Protein AF-A0A7S1REI3-F1 (afdb_monomer_lite)

Structure (mmCIF, N/CA/C/O backbone):
data_AF-A0A7S1REI3-F1
#
_entry.id   AF-A0A7S1REI3-F1
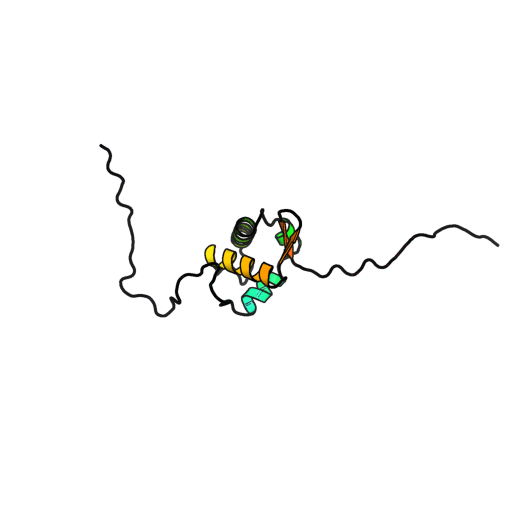#
loop_
_atom_site.group_PDB
_atom_site.id
_atom_site.type_symbol
_atom_site.label_atom_id
_atom_site.label_alt_id
_atom_site.label_comp_id
_atom_site.label_asym_id
_atom_site.label_entity_id
_atom_site.label_seq_id
_atom_site.pdbx_PDB_ins_code
_atom_site.Cartn_x
_atom_site.Cartn_y
_atom_site.Cartn_z
_atom_site.occupancy
_atom_site.B_iso_or_equiv
_atom_site.auth_seq_id
_atom_site.auth_comp_id
_atom_site.auth_asym_id
_atom_site.auth_atom_id
_atom_site.pdbx_PDB_model_num
ATOM 1 N N . GLU A 1 1 ? 20.687 30.139 -25.290 1.00 47.06 1 GLU A N 1
ATOM 2 C CA . GLU A 1 1 ? 19.672 29.098 -25.035 1.00 47.06 1 GLU A CA 1
ATOM 3 C C . GLU A 1 1 ? 20.279 28.057 -24.102 1.00 47.06 1 GLU A C 1
ATOM 5 O O . GLU A 1 1 ? 21.289 27.463 -24.455 1.00 47.06 1 GLU A O 1
ATOM 10 N N . TYR A 1 2 ? 19.771 27.921 -22.875 1.00 49.62 2 TYR A N 1
ATOM 11 C CA . TYR A 1 2 ? 20.250 26.902 -21.934 1.00 49.62 2 TYR A CA 1
ATOM 12 C C . TYR A 1 2 ? 19.531 25.586 -22.247 1.00 49.62 2 TYR A C 1
ATOM 14 O O . TYR A 1 2 ? 18.331 25.461 -22.009 1.00 49.62 2 TYR A O 1
ATOM 22 N N . GLY A 1 3 ? 20.252 24.630 -22.836 1.00 59.69 3 GLY A N 1
ATOM 23 C CA . GLY A 1 3 ? 19.743 23.285 -23.089 1.00 59.69 3 GLY A CA 1
ATOM 24 C C . GLY A 1 3 ? 19.430 22.576 -21.772 1.00 59.69 3 GLY A C 1
ATOM 25 O O . GLY A 1 3 ? 20.251 22.587 -20.854 1.00 59.69 3 GLY A O 1
ATOM 26 N N . LYS A 1 4 ? 18.236 21.978 -21.670 1.00 65.69 4 LYS A N 1
ATOM 27 C CA . LYS A 1 4 ? 17.874 21.083 -20.561 1.00 65.69 4 LYS A CA 1
ATOM 28 C C . LYS A 1 4 ? 19.003 20.060 -20.361 1.00 65.69 4 LYS A C 1
ATOM 30 O O . LYS A 1 4 ? 19.420 19.460 -21.354 1.00 65.69 4 LYS A O 1
ATOM 35 N N . PRO A 1 5 ? 19.482 19.827 -19.126 1.00 60.69 5 PRO A N 1
ATOM 36 C CA . PRO A 1 5 ? 20.406 18.730 -18.889 1.00 60.69 5 PRO A CA 1
ATOM 37 C C . PRO A 1 5 ? 19.719 17.432 -19.320 1.00 60.69 5 PRO A C 1
ATOM 39 O O . PRO A 1 5 ? 18.569 17.188 -18.949 1.00 60.69 5 PRO A O 1
ATOM 42 N N . ALA A 1 6 ? 20.396 16.648 -20.160 1.00 65.44 6 ALA A N 1
ATOM 43 C CA . ALA A 1 6 ? 19.903 15.349 -20.591 1.00 65.44 6 ALA A CA 1
ATOM 44 C C . ALA A 1 6 ? 19.649 14.491 -19.345 1.00 65.44 6 ALA A C 1
ATOM 46 O O . ALA A 1 6 ? 20.551 14.271 -18.536 1.00 65.44 6 ALA A O 1
ATOM 47 N N . GLU A 1 7 ? 18.400 14.074 -19.169 1.00 69.81 7 GLU A N 1
ATOM 48 C CA . GLU A 1 7 ? 17.970 13.253 -18.047 1.00 69.81 7 GLU A CA 1
ATOM 49 C C . GLU A 1 7 ? 18.684 11.898 -18.143 1.00 69.81 7 GLU A C 1
ATOM 51 O O . GLU A 1 7 ? 18.517 11.156 -19.113 1.00 69.81 7 GLU A O 1
ATOM 56 N N . LEU A 1 8 ? 19.566 11.612 -17.182 1.00 69.00 8 LEU A N 1
ATOM 57 C CA . LEU A 1 8 ? 20.354 10.383 -17.159 1.00 69.00 8 LEU A CA 1
ATOM 58 C C . LEU A 1 8 ? 19.415 9.193 -16.908 1.00 69.00 8 LEU A C 1
ATOM 60 O O . LEU A 1 8 ? 19.046 8.913 -15.770 1.00 69.00 8 LEU A O 1
ATOM 64 N N . MET A 1 9 ? 19.028 8.491 -17.972 1.00 67.44 9 MET A N 1
ATOM 65 C CA . MET A 1 9 ? 18.188 7.295 -17.892 1.00 67.44 9 MET A CA 1
ATOM 66 C C . MET A 1 9 ? 19.035 6.024 -17.939 1.00 67.44 9 MET A C 1
ATOM 68 O O . MET A 1 9 ? 19.827 5.814 -18.858 1.00 67.44 9 MET A O 1
ATOM 72 N N . VAL A 1 10 ? 18.830 5.144 -16.959 1.00 71.06 10 VAL A N 1
ATOM 73 C CA . VAL A 1 10 ? 19.411 3.799 -16.936 1.00 71.06 10 VAL A CA 1
ATOM 74 C C . VAL A 1 10 ? 18.350 2.812 -17.405 1.00 71.06 10 VAL A C 1
ATOM 76 O O . VAL A 1 10 ? 17.353 2.591 -16.723 1.00 71.06 10 VAL A O 1
ATOM 79 N N . TYR A 1 11 ? 18.572 2.210 -18.571 1.00 71.50 11 TYR A N 1
ATOM 80 C CA . TYR A 1 11 ? 17.719 1.151 -19.102 1.00 71.50 11 TYR A CA 1
ATOM 81 C C . TYR A 1 11 ? 18.278 -0.219 -18.721 1.00 71.50 11 TYR A C 1
ATOM 83 O O . TYR A 1 11 ? 19.473 -0.484 -18.882 1.00 71.50 11 TYR A O 1
ATOM 91 N N . LEU A 1 12 ? 17.405 -1.115 -18.265 1.00 72.75 12 LEU A N 1
ATOM 92 C CA . LEU A 1 12 ? 17.748 -2.527 -18.139 1.00 72.75 12 LEU A CA 1
ATOM 93 C C . LEU A 1 12 ? 17.830 -3.129 -19.548 1.00 72.75 12 LEU A C 1
ATOM 95 O O . LEU A 1 12 ? 16.876 -3.052 -20.314 1.00 72.75 12 LEU A O 1
ATOM 99 N N . ARG A 1 13 ? 18.978 -3.721 -19.902 1.00 80.44 13 ARG A N 1
ATOM 100 C CA . ARG A 1 13 ? 19.177 -4.353 -21.224 1.00 80.44 13 ARG A CA 1
ATOM 101 C C . ARG A 1 13 ? 18.347 -5.623 -21.410 1.00 80.44 13 ARG A C 1
ATOM 103 O O . ARG A 1 13 ? 18.076 -6.013 -22.539 1.00 80.44 13 ARG A O 1
ATOM 110 N N . VAL A 1 14 ? 17.996 -6.272 -20.305 1.00 81.56 14 VAL A N 1
ATOM 111 C CA . VAL A 1 14 ? 17.211 -7.504 -20.260 1.00 81.56 14 VAL A CA 1
ATOM 112 C C . VAL A 1 14 ? 16.196 -7.350 -19.138 1.00 81.56 14 VAL A C 1
ATOM 114 O O . VAL A 1 14 ? 16.557 -6.939 -18.032 1.00 81.56 14 VAL A O 1
ATOM 117 N N . THR A 1 15 ? 14.937 -7.664 -19.426 1.00 80.88 15 THR A N 1
ATOM 118 C CA . THR A 1 15 ? 13.883 -7.699 -18.412 1.00 80.88 15 THR A CA 1
ATOM 119 C C . THR A 1 15 ? 14.196 -8.809 -17.410 1.00 80.88 15 THR A C 1
ATOM 121 O O . THR A 1 15 ? 14.357 -9.958 -17.825 1.00 80.88 15 THR A O 1
ATOM 124 N N . PRO A 1 16 ? 14.297 -8.507 -16.108 1.00 78.69 16 PRO A N 1
ATOM 125 C CA . PRO A 1 16 ? 14.585 -9.534 -15.124 1.00 78.69 16 PRO A CA 1
ATOM 126 C C . PRO A 1 16 ? 13.422 -10.524 -14.996 1.00 78.69 16 PRO A C 1
ATOM 128 O O . PRO A 1 16 ? 12.260 -10.139 -15.086 1.00 78.69 16 PRO A O 1
ATOM 131 N N . GLU A 1 17 ? 13.717 -11.793 -14.710 1.00 81.69 17 GLU A N 1
ATOM 132 C CA . GLU A 1 17 ? 12.705 -12.863 -14.594 1.00 81.69 17 GLU A CA 1
ATOM 133 C C . GLU A 1 17 ? 11.667 -12.616 -13.480 1.00 81.69 17 GLU A C 1
ATOM 135 O O . GLU A 1 17 ? 10.523 -13.093 -13.531 1.00 81.69 17 GLU A O 1
ATOM 140 N N . TRP A 1 18 ? 12.066 -11.844 -12.467 1.00 74.75 18 TRP A N 1
ATOM 141 C CA . TRP A 1 18 ? 11.219 -11.419 -11.358 1.00 74.75 18 TRP A CA 1
ATOM 142 C C . TRP A 1 18 ? 10.311 -10.230 -11.703 1.00 74.75 18 TRP A C 1
ATOM 144 O O . TRP A 1 18 ? 9.396 -9.941 -10.936 1.00 74.75 18 TRP A O 1
ATOM 154 N N . PHE A 1 19 ? 10.504 -9.552 -12.841 1.00 80.12 19 PHE A N 1
ATOM 155 C CA . PHE A 1 19 ? 9.621 -8.467 -13.268 1.00 80.12 19 PHE A CA 1
ATOM 156 C C . PHE A 1 19 ? 8.323 -9.041 -13.842 1.00 80.12 19 PHE A C 1
ATOM 158 O O . PHE A 1 19 ? 8.320 -9.679 -14.894 1.00 80.12 19 PHE A O 1
ATOM 165 N N . LYS A 1 20 ? 7.206 -8.816 -13.144 1.00 72.44 20 LYS A N 1
ATOM 166 C CA . LYS A 1 20 ? 5.872 -9.304 -13.538 1.00 72.44 20 LYS A CA 1
ATOM 167 C C . LYS A 1 20 ? 4.994 -8.236 -14.193 1.00 72.44 20 LYS A C 1
ATOM 169 O O . LYS A 1 20 ? 3.808 -8.465 -14.392 1.00 72.44 20 LYS A O 1
ATOM 174 N N . GLY A 1 21 ? 5.584 -7.103 -14.567 1.00 76.69 21 GLY A N 1
ATOM 175 C CA . GLY A 1 21 ? 4.864 -5.946 -15.085 1.00 76.69 21 GLY A CA 1
ATOM 176 C C . GLY A 1 21 ? 4.745 -4.828 -14.054 1.00 76.69 21 GLY A C 1
ATOM 177 O O . GLY A 1 21 ? 5.288 -4.905 -12.950 1.00 76.69 21 GLY A O 1
ATOM 178 N N . TRP A 1 22 ? 4.064 -3.762 -14.459 1.00 77.31 22 TRP A N 1
ATOM 179 C CA . TRP A 1 22 ? 3.760 -2.622 -13.603 1.00 77.31 22 TRP A CA 1
ATOM 180 C C . TRP A 1 22 ? 2.436 -2.859 -12.888 1.00 77.31 22 TRP A C 1
ATOM 182 O O . TRP A 1 22 ? 1.518 -3.422 -13.472 1.00 77.31 22 TRP A O 1
ATOM 192 N N . VAL A 1 23 ? 2.347 -2.402 -11.642 1.00 79.69 23 VAL A N 1
ATOM 193 C CA . VAL A 1 23 ? 1.101 -2.433 -10.876 1.00 79.69 23 VAL A CA 1
ATOM 194 C C . VAL A 1 23 ? 0.336 -1.139 -11.138 1.00 79.69 23 VAL A C 1
ATOM 196 O O . VAL A 1 23 ? 0.828 -0.047 -10.837 1.00 79.69 23 VAL A O 1
ATOM 199 N N . ASP A 1 24 ? -0.860 -1.269 -11.694 1.00 78.38 24 ASP A N 1
ATOM 200 C CA . ASP A 1 24 ? -1.830 -0.197 -11.907 1.00 78.38 24 ASP A CA 1
ATOM 201 C C . ASP A 1 24 ? -3.128 -0.462 -11.122 1.00 78.38 24 ASP A C 1
ATOM 203 O O . ASP A 1 24 ? -3.205 -1.394 -10.327 1.00 78.38 24 ASP A O 1
ATOM 207 N N . SER A 1 25 ? -4.134 0.402 -11.280 1.00 74.19 25 SER A N 1
ATOM 208 C CA . SER A 1 25 ? -5.400 0.288 -10.539 1.00 74.19 25 SER A CA 1
ATOM 209 C C . SER A 1 25 ? -6.306 -0.851 -11.030 1.00 74.19 25 SER A C 1
ATOM 211 O O . SER A 1 25 ? -7.230 -1.217 -10.309 1.00 74.19 25 SER A O 1
ATOM 213 N N . ASP A 1 26 ? -6.049 -1.404 -12.220 1.00 78.06 26 ASP A N 1
ATOM 214 C CA . ASP A 1 26 ? -6.808 -2.521 -12.803 1.00 78.06 26 ASP A CA 1
ATOM 215 C C . ASP A 1 26 ? -6.093 -3.869 -12.597 1.00 78.06 26 ASP A C 1
ATOM 217 O O . ASP A 1 26 ? -6.586 -4.929 -12.997 1.00 78.06 26 ASP A O 1
ATOM 221 N N . SER A 1 27 ? -4.920 -3.839 -11.961 1.00 82.69 27 SER A N 1
ATOM 222 C CA . SER A 1 27 ? -4.114 -5.015 -11.686 1.00 82.69 27 SER A CA 1
ATOM 223 C C . SER A 1 27 ? -4.828 -5.951 -10.700 1.00 82.69 27 SER A C 1
ATOM 225 O O . SER A 1 27 ? -5.451 -5.505 -9.735 1.00 82.69 27 SER A O 1
ATOM 227 N N . PRO A 1 28 ? -4.755 -7.277 -10.900 1.00 84.12 28 PRO A N 1
ATOM 228 C CA . PRO A 1 28 ? -5.332 -8.221 -9.954 1.00 84.12 28 PRO A CA 1
ATOM 229 C C . PRO A 1 28 ? -4.564 -8.210 -8.624 1.00 84.12 28 PRO A C 1
ATOM 231 O O . PRO A 1 28 ? -3.412 -7.779 -8.540 1.00 84.12 28 PRO A O 1
ATOM 234 N N . ASP A 1 29 ? -5.187 -8.739 -7.570 1.00 86.44 29 ASP A N 1
ATOM 235 C CA . ASP A 1 29 ? -4.493 -8.945 -6.298 1.00 86.44 29 ASP A CA 1
ATOM 236 C C . ASP A 1 29 ? -3.338 -9.937 -6.460 1.00 86.44 29 ASP A C 1
ATOM 238 O O . ASP A 1 29 ? -3.540 -11.119 -6.739 1.00 86.44 29 ASP A O 1
ATOM 242 N N . GLN A 1 30 ? -2.130 -9.425 -6.258 1.00 85.12 30 GLN A N 1
ATOM 243 C CA . GLN A 1 30 ? -0.870 -10.156 -6.337 1.00 85.12 30 GLN A CA 1
ATOM 244 C C . GLN A 1 30 ? -0.165 -10.256 -4.976 1.00 85.12 30 GLN A C 1
ATOM 246 O O . GLN A 1 30 ? 0.965 -10.742 -4.903 1.00 85.12 30 GLN A O 1
ATOM 251 N N . TYR A 1 31 ? -0.791 -9.768 -3.899 1.00 87.94 31 TYR A N 1
ATOM 252 C CA . TYR A 1 31 ? -0.162 -9.695 -2.585 1.00 87.94 31 TYR A CA 1
ATOM 253 C C . TYR A 1 31 ? -0.356 -11.001 -1.807 1.00 87.94 31 TYR A C 1
ATOM 255 O O . TYR A 1 31 ? -1.477 -11.508 -1.714 1.00 87.94 31 TYR A O 1
ATOM 263 N N . PRO A 1 32 ? 0.709 -11.552 -1.198 1.00 89.00 32 PRO A N 1
ATOM 264 C CA . PRO A 1 32 ? 0.581 -12.743 -0.372 1.00 89.00 32 PRO A CA 1
ATOM 265 C C . PRO A 1 32 ? -0.254 -12.452 0.890 1.00 89.00 32 PRO A C 1
ATOM 267 O O . PRO A 1 32 ? -0.310 -11.306 1.345 1.00 89.00 32 PRO A O 1
ATOM 270 N N . PRO A 1 33 ? -0.846 -13.479 1.528 1.00 87.56 33 PRO A N 1
ATOM 271 C CA . PRO A 1 33 ? -1.634 -13.309 2.754 1.00 87.56 33 PRO A CA 1
ATOM 272 C C . PRO A 1 33 ? -0.895 -12.559 3.872 1.00 87.56 33 PRO A C 1
ATOM 274 O O . PRO A 1 33 ? -1.499 -11.771 4.589 1.00 87.56 33 PRO A O 1
ATOM 277 N N . THR A 1 34 ? 0.428 -12.712 3.958 1.00 88.12 34 THR A N 1
ATOM 278 C CA . THR A 1 34 ? 1.277 -12.027 4.945 1.00 88.12 34 THR A CA 1
ATOM 279 C C . THR A 1 34 ? 1.230 -10.501 4.840 1.00 88.12 34 THR A C 1
ATOM 281 O O . THR A 1 34 ? 1.300 -9.820 5.860 1.00 88.12 34 THR A O 1
ATOM 284 N N . VAL A 1 35 ? 1.078 -9.952 3.630 1.00 88.94 35 VAL A N 1
ATOM 285 C CA . VAL A 1 35 ? 0.908 -8.507 3.402 1.00 88.94 35 VAL A CA 1
ATOM 286 C C . VAL A 1 35 ? -0.449 -8.043 3.932 1.00 88.94 35 VAL A C 1
ATOM 288 O O . VAL A 1 35 ? -0.551 -6.994 4.567 1.00 88.94 35 VAL A O 1
ATOM 291 N N . TRP A 1 36 ? -1.490 -8.849 3.724 1.00 88.69 36 TRP A N 1
ATOM 292 C CA . TRP A 1 36 ? -2.831 -8.570 4.231 1.00 88.69 36 TRP A CA 1
ATOM 293 C C . TRP A 1 36 ? -2.905 -8.643 5.753 1.00 88.69 36 TRP A C 1
ATOM 295 O O . TRP A 1 36 ? -3.569 -7.814 6.372 1.00 88.69 36 TRP A O 1
ATOM 305 N N . ASP A 1 37 ? -2.215 -9.603 6.360 1.00 87.69 37 ASP A N 1
ATOM 306 C CA . ASP A 1 37 ? -2.157 -9.733 7.813 1.00 87.69 37 ASP A CA 1
ATOM 307 C C . ASP A 1 37 ? -1.372 -8.572 8.431 1.00 87.69 37 ASP A C 1
ATOM 309 O O . ASP A 1 37 ? -1.870 -7.931 9.353 1.00 87.69 37 ASP A O 1
ATOM 313 N N . ALA A 1 38 ? -0.237 -8.181 7.840 1.00 87.12 38 ALA A N 1
ATOM 314 C CA . ALA A 1 38 ? 0.498 -6.983 8.252 1.00 87.12 38 ALA A CA 1
ATOM 315 C C . ALA A 1 38 ? -0.360 -5.704 8.192 1.00 87.12 38 ALA A C 1
ATOM 317 O O . ALA A 1 38 ? -0.238 -4.833 9.052 1.00 87.12 38 ALA A O 1
ATOM 318 N N . LEU A 1 39 ? -1.256 -5.592 7.203 1.00 85.38 39 LEU A N 1
ATOM 319 C CA . LEU A 1 39 ? -2.187 -4.468 7.093 1.00 85.38 39 LEU A CA 1
ATOM 320 C C . LEU A 1 39 ? -3.258 -4.478 8.203 1.00 85.38 39 LEU A C 1
ATOM 322 O O . LEU A 1 39 ? -3.628 -3.415 8.702 1.00 85.38 39 LEU A O 1
ATOM 326 N N . LYS A 1 40 ? -3.758 -5.654 8.604 1.00 84.12 40 LYS A N 1
ATOM 327 C CA . LYS A 1 40 ? -4.766 -5.807 9.676 1.00 84.12 40 LYS A CA 1
ATOM 328 C C . LYS A 1 40 ? -4.184 -5.587 11.072 1.00 84.12 40 LYS A C 1
ATOM 330 O O . LYS A 1 40 ? -4.876 -5.054 11.935 1.00 84.12 40 LYS A O 1
ATOM 335 N N . GLU A 1 41 ? -2.923 -5.959 11.267 1.00 84.94 41 GLU A N 1
ATOM 336 C CA . GLU A 1 41 ? -2.176 -5.781 12.518 1.00 84.94 41 GLU A CA 1
ATOM 337 C C . GLU A 1 41 ? -1.736 -4.324 12.755 1.00 84.94 41 GLU A C 1
ATOM 339 O O . GLU A 1 41 ? -1.085 -4.011 13.755 1.00 84.94 41 GLU A O 1
ATOM 344 N N . LEU A 1 42 ? -2.098 -3.394 11.862 1.00 81.44 42 LEU A N 1
ATOM 345 C CA . LEU A 1 42 ? -1.806 -1.984 12.071 1.00 81.44 42 LEU A CA 1
ATOM 346 C C . LEU A 1 42 ? -2.494 -1.454 13.339 1.00 81.44 42 LEU A C 1
ATOM 348 O O . LEU A 1 42 ? -3.706 -1.630 13.527 1.00 81.44 42 LEU A O 1
ATOM 352 N N . PRO A 1 43 ? -1.757 -0.729 14.201 1.00 76.62 43 PRO A N 1
ATOM 353 C CA . PRO A 1 43 ? -2.349 -0.126 15.382 1.00 76.62 43 PRO A CA 1
ATOM 354 C C . PRO A 1 43 ? -3.422 0.890 14.971 1.00 76.62 43 PRO A C 1
ATOM 356 O O . PRO A 1 43 ? -3.256 1.640 14.008 1.00 76.62 43 PRO A O 1
ATOM 359 N N . ALA A 1 44 ? -4.527 0.955 15.720 1.00 71.25 44 ALA A N 1
ATOM 360 C CA . ALA A 1 44 ? -5.640 1.858 15.409 1.00 71.25 44 ALA A CA 1
ATOM 361 C C . ALA A 1 44 ? -5.174 3.324 15.285 1.00 71.25 44 ALA A C 1
ATOM 363 O O . ALA A 1 44 ? -5.590 4.037 14.374 1.00 71.25 44 ALA A O 1
ATOM 364 N N . GLU A 1 45 ? -4.243 3.752 16.136 1.00 68.31 45 GLU A N 1
ATOM 365 C CA . GLU A 1 45 ? -3.585 5.063 16.092 1.00 68.31 45 GLU A CA 1
ATOM 366 C C . GLU A 1 45 ? -2.879 5.367 14.760 1.00 68.31 45 GLU A C 1
ATOM 368 O O . GLU A 1 45 ? -2.910 6.514 14.306 1.00 68.31 45 GLU A O 1
ATOM 373 N N . ALA A 1 46 ? -2.299 4.360 14.095 1.00 69.31 46 ALA A N 1
ATOM 374 C CA . ALA A 1 46 ? -1.702 4.537 12.771 1.00 69.31 46 ALA A CA 1
ATOM 375 C C . ALA A 1 46 ? -2.774 4.858 11.724 1.00 69.31 46 ALA A C 1
ATOM 377 O O . ALA A 1 46 ? -2.601 5.767 10.914 1.00 69.31 46 ALA A O 1
ATOM 378 N N . THR A 1 47 ? -3.921 4.181 11.800 1.00 67.94 47 THR A N 1
ATOM 379 C CA . THR A 1 47 ? -5.034 4.387 10.859 1.00 67.94 47 THR A CA 1
ATOM 380 C C . THR A 1 47 ? -5.743 5.728 11.058 1.00 67.94 47 THR A C 1
ATOM 382 O O . THR A 1 47 ? -6.157 6.356 10.090 1.00 67.94 47 THR A O 1
ATOM 385 N N . LYS A 1 48 ? -5.779 6.266 12.287 1.00 66.81 48 LYS A N 1
ATOM 386 C CA . LYS A 1 48 ? -6.314 7.618 12.572 1.00 66.81 48 LYS A CA 1
ATOM 387 C C . LYS A 1 48 ? -5.525 8.744 11.890 1.00 66.81 48 LYS A C 1
ATOM 389 O O . LYS A 1 48 ? -6.055 9.846 11.676 1.00 66.81 48 LYS A O 1
ATOM 394 N N . SER A 1 49 ? -4.260 8.467 11.577 1.00 67.00 49 SER A N 1
ATOM 395 C CA . SER A 1 49 ? -3.327 9.401 10.946 1.00 67.00 49 SER A CA 1
ATOM 396 C C . SER A 1 49 ? -3.304 9.291 9.425 1.00 67.00 49 SER A C 1
ATOM 398 O O . SER A 1 49 ? -2.582 10.057 8.795 1.00 67.00 49 SER A O 1
ATOM 400 N N . PHE A 1 50 ? -4.082 8.385 8.820 1.00 74.62 50 PHE A N 1
ATOM 401 C CA . PHE A 1 50 ? -4.129 8.283 7.367 1.00 74.62 50 PHE A CA 1
ATOM 402 C C . PHE A 1 50 ? -4.574 9.617 6.768 1.00 74.62 50 PHE A C 1
ATOM 404 O O . PHE A 1 50 ? -5.643 10.154 7.079 1.00 74.62 50 PHE A O 1
ATOM 411 N N . GLY A 1 51 ? -3.693 10.171 5.931 1.00 66.25 51 GLY A N 1
ATOM 412 C CA . GLY A 1 51 ? -3.970 11.375 5.169 1.00 66.25 51 GLY A CA 1
ATOM 413 C C . GLY A 1 51 ? -5.172 11.176 4.243 1.00 66.25 51 GLY A C 1
ATOM 414 O O . GLY A 1 51 ? -5.633 10.049 4.040 1.00 66.25 51 GLY A O 1
ATOM 415 N N . PRO A 1 52 ? -5.696 12.260 3.656 1.00 72.00 52 PRO A N 1
ATOM 416 C CA . PRO A 1 52 ? -6.906 12.167 2.868 1.00 72.00 52 PRO A CA 1
ATOM 417 C C . PRO A 1 52 ? -6.732 11.296 1.620 1.00 72.00 52 PRO A C 1
ATOM 419 O O . PRO A 1 52 ? -5.776 11.454 0.853 1.00 72.00 52 PRO A O 1
ATOM 422 N N . GLY A 1 53 ? -7.693 10.398 1.398 1.00 79.19 53 GLY A N 1
ATOM 423 C CA . GLY A 1 53 ? -7.724 9.534 0.218 1.00 79.19 53 GLY A CA 1
ATOM 424 C C . GLY A 1 53 ? -6.684 8.407 0.210 1.00 79.19 53 GLY A C 1
ATOM 425 O O . GLY A 1 53 ? -5.842 8.262 1.092 1.00 79.19 53 GLY A O 1
ATOM 426 N N . ILE A 1 54 ? -6.717 7.619 -0.864 1.00 81.81 54 ILE A N 1
ATOM 427 C CA . ILE A 1 54 ? -5.852 6.447 -1.076 1.00 81.81 54 ILE A CA 1
ATOM 428 C C . ILE A 1 54 ? -4.373 6.846 -1.120 1.00 81.81 54 ILE A C 1
ATOM 430 O O . ILE A 1 54 ? -3.529 6.231 -0.473 1.00 81.81 54 ILE A O 1
ATOM 434 N N . LYS A 1 55 ? -4.052 7.923 -1.849 1.00 84.69 55 LYS A N 1
ATOM 435 C CA . LYS A 1 55 ? -2.678 8.435 -1.968 1.00 84.69 55 LYS A CA 1
ATOM 436 C C . LYS A 1 55 ? -2.120 8.895 -0.617 1.00 84.69 55 LYS A C 1
ATOM 438 O O . LYS A 1 55 ? -0.936 8.695 -0.356 1.00 84.69 55 LYS A O 1
ATOM 443 N N . GLY A 1 56 ? -2.960 9.510 0.220 1.00 83.50 56 GLY A N 1
ATOM 444 C CA . GLY A 1 56 ? -2.593 9.939 1.567 1.00 83.50 56 GLY A CA 1
ATOM 445 C C . GLY A 1 56 ? -2.293 8.750 2.474 1.00 83.50 56 GLY A C 1
ATOM 446 O O . GLY A 1 56 ? -1.224 8.701 3.076 1.00 83.50 56 GLY A O 1
ATOM 447 N N . ALA A 1 57 ? -3.177 7.752 2.498 1.00 84.31 57 ALA A N 1
ATOM 448 C CA . ALA A 1 57 ? -2.956 6.527 3.263 1.00 84.31 57 ALA A CA 1
ATOM 449 C C . ALA A 1 57 ? -1.712 5.753 2.800 1.00 84.31 57 ALA A C 1
ATOM 451 O O . ALA A 1 57 ? -0.911 5.346 3.634 1.00 84.31 57 ALA A O 1
ATOM 452 N N . ALA A 1 58 ? -1.484 5.618 1.490 1.00 87.75 58 ALA A N 1
ATOM 453 C CA . ALA A 1 58 ? -0.291 4.952 0.960 1.00 87.75 58 ALA A CA 1
ATOM 454 C C . ALA A 1 58 ? 1.013 5.647 1.389 1.00 87.75 58 ALA A C 1
ATOM 456 O O . ALA A 1 58 ? 1.985 4.981 1.743 1.00 87.75 58 ALA A O 1
ATOM 457 N N . ARG A 1 59 ? 1.031 6.988 1.411 1.00 86.44 59 ARG A N 1
ATOM 458 C CA . ARG A 1 59 ? 2.175 7.762 1.917 1.00 86.44 59 ARG A CA 1
ATOM 459 C C . ARG A 1 59 ? 2.391 7.575 3.413 1.00 86.44 59 ARG A C 1
ATOM 461 O O . ARG A 1 59 ? 3.534 7.464 3.843 1.00 86.44 59 ARG A O 1
ATOM 468 N N . GLU A 1 60 ? 1.322 7.525 4.198 1.00 85.25 60 GLU A N 1
ATOM 469 C CA . GLU A 1 60 ? 1.436 7.271 5.636 1.00 85.25 60 GLU A CA 1
ATOM 470 C C . GLU A 1 60 ? 1.921 5.848 5.923 1.00 85.25 60 GLU A C 1
ATOM 472 O O . GLU A 1 60 ? 2.806 5.672 6.754 1.00 85.25 60 GLU A O 1
ATOM 477 N N . LEU A 1 61 ? 1.450 4.841 5.181 1.00 86.12 61 LEU A N 1
ATOM 478 C CA . LEU A 1 61 ? 1.981 3.476 5.261 1.00 86.12 61 LEU A CA 1
ATOM 479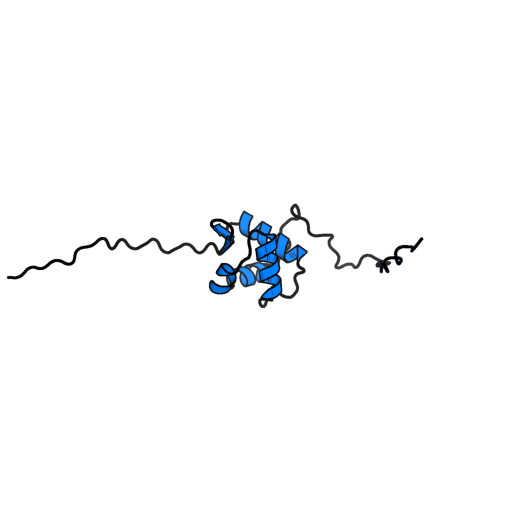 C C . LEU A 1 61 ? 3.471 3.425 4.912 1.00 86.12 61 LEU A C 1
ATOM 481 O O . LEU A 1 61 ? 4.247 2.788 5.622 1.00 86.12 61 LEU A O 1
ATOM 485 N N . GLN A 1 62 ? 3.882 4.147 3.866 1.00 88.06 62 GLN A N 1
ATOM 486 C CA . GLN A 1 62 ? 5.290 4.256 3.495 1.00 88.06 62 GLN A CA 1
ATOM 487 C C . GLN A 1 62 ? 6.121 4.965 4.572 1.00 88.06 62 GLN A C 1
ATOM 489 O O . GLN A 1 62 ? 7.281 4.623 4.761 1.00 88.06 62 GLN A O 1
ATOM 494 N N . ARG A 1 63 ? 5.552 5.943 5.285 1.00 84.88 63 ARG A N 1
ATOM 495 C CA . ARG A 1 63 ? 6.237 6.657 6.372 1.00 84.88 63 ARG A CA 1
ATOM 496 C C . ARG A 1 63 ? 6.361 5.808 7.635 1.00 84.88 63 ARG A C 1
ATOM 498 O O . ARG A 1 63 ? 7.371 5.892 8.324 1.00 84.88 63 ARG A O 1
ATOM 505 N N . LEU A 1 64 ? 5.331 5.027 7.948 1.00 82.19 64 LEU A N 1
ATOM 506 C CA . LEU A 1 64 ? 5.290 4.161 9.125 1.00 82.19 64 LEU A CA 1
ATOM 507 C C . LEU A 1 64 ? 6.166 2.914 8.965 1.00 82.19 64 LEU A C 1
ATOM 509 O O . LEU A 1 64 ? 6.623 2.386 9.973 1.00 82.19 64 LEU A O 1
ATOM 513 N N . VAL A 1 65 ? 6.391 2.461 7.723 1.00 79.19 65 VAL A N 1
ATOM 514 C CA . VAL A 1 65 ? 7.182 1.267 7.366 1.00 79.19 65 VAL A CA 1
ATOM 515 C C . VAL A 1 65 ? 6.859 0.074 8.284 1.00 79.19 65 VAL A C 1
ATOM 517 O O . VAL A 1 65 ? 7.739 -0.447 8.972 1.00 79.19 65 VAL A O 1
ATOM 520 N N . PRO A 1 66 ? 5.588 -0.357 8.366 1.00 79.31 66 PRO A N 1
ATOM 521 C CA . PRO A 1 66 ? 5.223 -1.442 9.260 1.00 79.31 66 PRO A CA 1
ATOM 522 C C . PRO A 1 66 ? 5.915 -2.749 8.823 1.00 79.31 66 PRO A C 1
ATOM 524 O O . PRO A 1 66 ? 6.075 -2.998 7.615 1.00 79.31 66 PRO A O 1
ATOM 527 N N . PRO A 1 67 ? 6.315 -3.605 9.784 1.00 81.50 67 PRO A N 1
ATOM 528 C CA . PRO A 1 67 ? 6.889 -4.910 9.482 1.00 81.50 67 PRO A CA 1
ATOM 529 C C . PRO A 1 67 ? 5.963 -5.690 8.544 1.00 81.50 67 PRO A C 1
ATOM 531 O O . PRO A 1 67 ? 4.766 -5.791 8.788 1.00 81.50 67 PRO A O 1
AT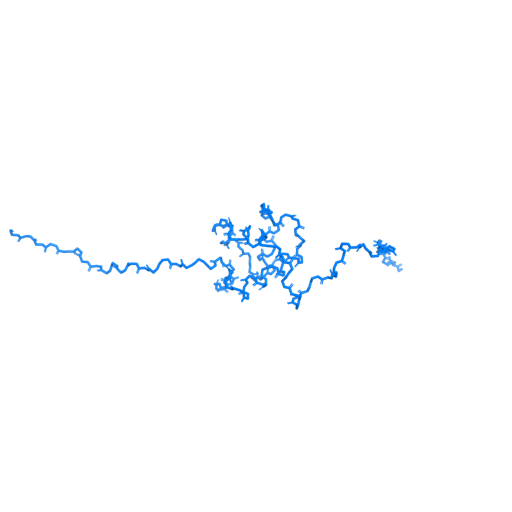OM 534 N N . GLY A 1 68 ? 6.507 -6.209 7.444 1.00 82.75 68 GLY A N 1
ATOM 535 C CA . GLY A 1 68 ? 5.727 -6.929 6.432 1.00 82.75 68 GLY A CA 1
ATOM 536 C C . GLY A 1 68 ? 5.241 -6.086 5.247 1.00 82.75 68 GLY A C 1
ATOM 537 O O . GLY A 1 68 ? 4.965 -6.674 4.210 1.00 82.75 68 GLY A O 1
ATOM 538 N N . LEU A 1 69 ? 5.235 -4.746 5.319 1.00 85.50 69 LEU A N 1
ATOM 539 C CA . LEU A 1 69 ? 4.972 -3.872 4.153 1.00 85.50 69 LEU A CA 1
ATOM 540 C C . LEU A 1 69 ? 6.221 -3.128 3.651 1.00 85.50 69 LEU A C 1
ATOM 542 O O . LEU A 1 69 ? 6.186 -2.500 2.600 1.00 85.50 69 LEU A O 1
ATOM 546 N N . GLN A 1 70 ? 7.340 -3.223 4.371 1.00 87.00 70 GLN A N 1
ATOM 547 C CA . GLN A 1 70 ? 8.597 -2.512 4.082 1.00 87.00 70 GLN A CA 1
ATOM 548 C C . GLN A 1 70 ? 9.219 -2.790 2.701 1.00 87.00 70 GLN A C 1
ATOM 550 O O . GLN A 1 70 ? 10.052 -2.020 2.234 1.00 87.00 70 GLN A O 1
ATOM 555 N N . HIS A 1 71 ? 8.852 -3.907 2.071 1.00 86.31 71 HIS A N 1
ATOM 556 C CA . HIS A 1 71 ? 9.354 -4.304 0.756 1.00 86.31 71 HIS A CA 1
ATOM 557 C C . HIS A 1 71 ? 8.491 -3.771 -0.394 1.00 86.31 71 HIS A C 1
ATOM 559 O O . HIS A 1 71 ? 8.870 -3.929 -1.551 1.00 86.31 71 HIS A O 1
ATOM 565 N N . LEU A 1 72 ? 7.344 -3.156 -0.085 1.00 87.62 72 LEU A N 1
ATOM 566 C CA . LEU A 1 72 ? 6.426 -2.620 -1.077 1.00 87.62 72 LEU A CA 1
ATOM 567 C C . LEU A 1 72 ? 6.815 -1.190 -1.454 1.00 87.62 72 LEU A C 1
ATOM 569 O O . LEU A 1 72 ? 7.080 -0.332 -0.609 1.00 87.62 72 LEU A O 1
ATOM 573 N N . SER A 1 73 ? 6.803 -0.918 -2.752 1.00 87.94 73 SER A N 1
ATOM 574 C CA . SER A 1 73 ? 6.925 0.425 -3.305 1.00 87.94 73 SER A CA 1
ATOM 575 C C . SER A 1 73 ? 5.680 1.272 -3.014 1.00 87.94 73 SER A C 1
ATOM 577 O O . SER A 1 73 ? 4.606 0.767 -2.693 1.00 87.94 73 SER A O 1
ATOM 579 N N . LEU A 1 74 ? 5.779 2.594 -3.192 1.00 87.12 74 LEU A N 1
ATOM 580 C CA . LEU A 1 74 ? 4.623 3.487 -3.037 1.00 87.12 74 LEU A CA 1
ATOM 581 C C . LEU A 1 74 ? 3.465 3.130 -3.986 1.00 87.12 74 LEU A C 1
ATOM 583 O O . LEU A 1 74 ? 2.301 3.281 -3.616 1.00 87.12 74 LEU A O 1
ATOM 587 N N . GLY A 1 75 ? 3.778 2.674 -5.204 1.00 86.88 75 GLY A N 1
ATOM 588 C CA . GLY A 1 75 ? 2.772 2.231 -6.172 1.00 86.88 75 GLY A CA 1
ATOM 589 C C . GLY A 1 75 ? 2.024 0.998 -5.675 1.00 86.88 75 GLY A C 1
ATOM 590 O O . GLY A 1 75 ? 0.796 0.977 -5.685 1.00 86.88 75 GLY A O 1
ATOM 591 N N . GLU A 1 76 ? 2.760 0.026 -5.138 1.00 88.69 76 GLU A N 1
ATOM 592 C CA . GLU A 1 76 ? 2.176 -1.173 -4.540 1.00 88.69 76 GLU A CA 1
ATOM 593 C C . GLU A 1 76 ? 1.373 -0.860 -3.278 1.00 88.69 76 GLU A C 1
ATOM 595 O O . GLU A 1 76 ? 0.282 -1.384 -3.109 1.00 88.69 76 GLU A O 1
ATOM 600 N N . LEU A 1 77 ? 1.847 0.043 -2.418 1.00 89.25 77 LEU A N 1
ATOM 601 C CA . LEU A 1 77 ? 1.088 0.480 -1.243 1.00 89.25 77 LEU A CA 1
ATOM 602 C C . LEU A 1 77 ? -0.213 1.184 -1.638 1.00 89.25 77 LEU A C 1
ATOM 604 O O . LEU A 1 77 ? -1.242 0.985 -0.998 1.00 89.25 77 LEU A O 1
ATOM 608 N N . ARG A 1 78 ? -0.197 1.990 -2.705 1.00 89.50 78 ARG A N 1
ATOM 609 C CA . ARG A 1 78 ? -1.411 2.617 -3.240 1.00 89.50 78 ARG A CA 1
ATOM 610 C C . ARG A 1 78 ? -2.400 1.567 -3.738 1.00 89.50 78 ARG A C 1
ATOM 612 O O . ARG A 1 78 ? -3.572 1.640 -3.376 1.00 89.50 78 ARG A O 1
ATOM 619 N N . HIS A 1 79 ? -1.928 0.619 -4.539 1.00 89.75 79 HIS A N 1
ATOM 620 C CA . HIS A 1 79 ? -2.762 -0.450 -5.073 1.00 89.75 79 HIS A CA 1
ATOM 621 C C . HIS A 1 79 ? -3.312 -1.353 -3.955 1.00 89.75 79 HIS A C 1
ATOM 623 O O . HIS A 1 79 ? -4.501 -1.655 -3.926 1.00 89.75 79 HIS A O 1
ATOM 629 N N . LEU A 1 80 ? -2.494 -1.680 -2.951 1.00 88.44 80 LEU A N 1
ATOM 630 C CA . LEU A 1 80 ? -2.919 -2.407 -1.755 1.00 88.44 80 LEU A CA 1
ATOM 631 C C . LEU A 1 80 ? -4.041 -1.673 -1.004 1.00 88.44 80 LEU A C 1
ATOM 633 O O . LEU A 1 80 ? -5.019 -2.299 -0.605 1.00 88.44 80 LEU A O 1
ATOM 637 N N . VAL A 1 81 ? -3.934 -0.351 -0.829 1.00 87.88 81 VAL A N 1
ATOM 638 C CA . VAL A 1 81 ? -4.993 0.460 -0.202 1.00 87.88 81 VAL A CA 1
ATOM 639 C C . VAL A 1 81 ? -6.262 0.484 -1.062 1.00 87.88 81 VAL A C 1
ATOM 641 O O . VAL A 1 81 ? -7.356 0.372 -0.513 1.00 87.88 81 VAL A O 1
ATOM 644 N N . GLU A 1 82 ? -6.139 0.587 -2.389 1.00 87.06 82 GLU A N 1
ATOM 645 C CA . GLU A 1 82 ? -7.264 0.479 -3.337 1.00 87.06 82 GLU A CA 1
ATOM 646 C C . GLU A 1 82 ? -8.010 -0.851 -3.167 1.00 87.06 82 GLU A C 1
ATOM 648 O O . GLU A 1 82 ? -9.222 -0.861 -2.929 1.00 87.06 82 GLU A O 1
ATOM 653 N N . LEU A 1 83 ? -7.279 -1.968 -3.174 1.00 86.06 83 LEU A N 1
ATOM 654 C CA . LEU A 1 83 ? -7.840 -3.300 -2.958 1.00 86.06 83 LEU A CA 1
ATOM 655 C C . LEU A 1 83 ? -8.449 -3.451 -1.557 1.00 86.06 83 LEU A C 1
ATOM 657 O O . LEU A 1 83 ? -9.516 -4.045 -1.408 1.00 86.06 83 LEU A O 1
ATOM 661 N N . ALA A 1 84 ? -7.803 -2.912 -0.522 1.00 84.00 84 ALA A N 1
ATOM 662 C CA . ALA A 1 84 ? -8.288 -2.986 0.853 1.00 84.00 84 ALA A CA 1
ATOM 663 C C . ALA A 1 84 ? -9.618 -2.242 1.044 1.00 84.00 84 ALA A C 1
ATOM 665 O O . ALA A 1 84 ? -10.473 -2.716 1.793 1.00 84.00 84 ALA A O 1
ATOM 666 N N . VAL A 1 85 ? -9.817 -1.120 0.345 1.00 81.69 85 VAL A N 1
ATOM 667 C CA . VAL A 1 85 ? -11.106 -0.415 0.310 1.00 81.69 85 VAL A CA 1
ATOM 668 C C . VAL A 1 85 ? -12.156 -1.240 -0.432 1.00 81.69 85 VAL A C 1
ATOM 670 O O . VAL A 1 85 ? -13.249 -1.448 0.092 1.00 81.69 85 VAL A O 1
ATOM 673 N N . GLY A 1 86 ? -11.818 -1.771 -1.612 1.00 76.00 86 GLY A N 1
ATOM 674 C CA . GLY A 1 86 ? -12.726 -2.625 -2.388 1.00 76.00 86 GLY A CA 1
ATOM 675 C C . GLY A 1 86 ? -13.159 -3.897 -1.646 1.00 76.00 86 GLY A C 1
ATOM 676 O O . GLY A 1 86 ? -14.259 -4.396 -1.864 1.00 76.00 86 GLY A O 1
ATOM 677 N N . ARG A 1 87 ? -12.323 -4.395 -0.725 1.00 75.62 87 ARG A N 1
ATOM 678 C CA . ARG A 1 87 ? -12.562 -5.594 0.100 1.00 75.62 87 ARG A CA 1
ATOM 679 C C . ARG A 1 87 ? -13.140 -5.309 1.488 1.00 75.62 87 ARG A C 1
ATOM 681 O O . ARG A 1 87 ? -13.229 -6.229 2.296 1.00 75.62 87 ARG A O 1
ATOM 688 N N . SER A 1 88 ? -13.490 -4.057 1.792 1.00 71.19 88 SER A N 1
ATOM 689 C CA . SER A 1 88 ? -13.974 -3.638 3.120 1.00 71.19 88 SER A CA 1
ATOM 690 C C . SER A 1 88 ? -13.014 -3.966 4.275 1.00 71.19 88 SER A C 1
ATOM 692 O O . SER A 1 88 ? -13.444 -4.149 5.407 1.00 71.19 88 SER A O 1
ATOM 694 N N . VAL A 1 89 ? -11.707 -4.038 4.008 1.00 71.88 89 VAL A N 1
ATOM 695 C CA . VAL A 1 89 ? -10.665 -4.096 5.050 1.00 71.88 89 VAL A CA 1
ATOM 696 C C . VAL A 1 89 ? -10.393 -2.687 5.577 1.00 71.88 89 VAL A C 1
ATOM 698 O O . VAL A 1 89 ? -10.244 -2.477 6.780 1.00 71.88 89 VAL A O 1
ATOM 701 N N . LEU A 1 90 ? -10.380 -1.706 4.672 1.00 71.81 90 LEU A N 1
ATOM 702 C CA . LEU A 1 90 ? -10.379 -0.280 4.980 1.00 71.81 90 LEU A CA 1
ATOM 703 C C . LEU A 1 90 ? -11.713 0.330 4.546 1.00 71.81 90 LEU A C 1
ATOM 705 O O . LEU A 1 90 ? -12.290 -0.077 3.540 1.00 71.81 90 LEU A O 1
ATOM 709 N N . ALA A 1 91 ? -12.185 1.336 5.272 1.00 67.00 91 ALA A N 1
ATOM 710 C CA . ALA A 1 91 ? -13.370 2.096 4.905 1.00 67.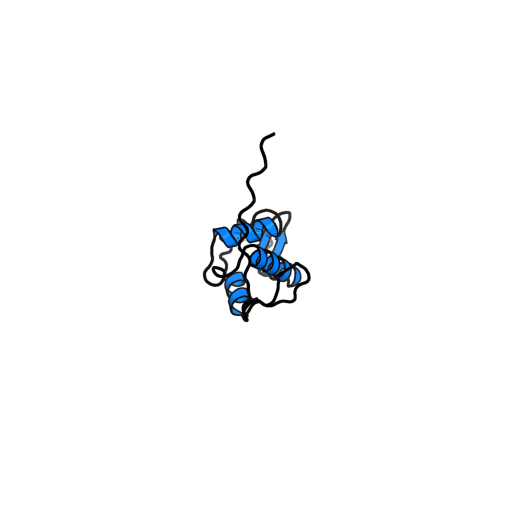00 91 ALA A CA 1
ATOM 711 C C . ALA A 1 91 ? -13.106 3.597 4.942 1.00 67.00 91 ALA A C 1
ATOM 713 O O . ALA A 1 91 ? -12.326 4.103 5.752 1.00 67.00 91 ALA A O 1
ATOM 714 N N . PHE A 1 92 ? -13.789 4.314 4.053 1.00 62.31 92 PHE A N 1
ATOM 715 C CA . PHE A 1 92 ? -13.805 5.767 4.059 1.00 62.31 92 PHE A CA 1
ATOM 716 C C . PHE A 1 92 ? -14.763 6.279 5.133 1.00 62.31 92 PHE A C 1
ATOM 718 O O . PHE A 1 92 ? -15.965 6.026 5.076 1.00 62.31 92 PHE A O 1
ATOM 725 N N . LYS A 1 93 ? -14.237 7.060 6.078 1.00 64.50 93 LYS A N 1
ATOM 726 C CA . LYS A 1 93 ? -15.026 7.829 7.040 1.00 64.50 93 LYS A CA 1
ATOM 727 C C . LYS A 1 93 ? -14.726 9.314 6.849 1.00 64.50 93 LYS A C 1
ATOM 729 O O . LYS A 1 93 ? -13.682 9.825 7.258 1.00 64.50 93 LYS A O 1
ATOM 734 N N . GLY A 1 94 ? -15.630 10.007 6.156 1.00 68.50 94 GLY A N 1
ATOM 735 C CA . GLY A 1 94 ? -15.407 11.384 5.707 1.00 68.50 94 GLY A CA 1
ATOM 736 C C . GLY A 1 94 ? -14.257 11.459 4.697 1.00 68.50 94 GLY A C 1
ATOM 737 O O . GLY A 1 94 ? -14.364 10.920 3.600 1.00 68.50 94 GLY A O 1
ATOM 738 N N . HIS A 1 95 ? -13.147 12.102 5.077 1.00 60.06 95 HIS A N 1
ATOM 739 C CA . HIS A 1 95 ? -11.942 12.220 4.242 1.00 60.06 95 HIS A CA 1
ATOM 740 C C . HIS A 1 95 ? -10.819 11.253 4.626 1.00 60.06 95 HIS A C 1
ATOM 742 O O . HIS A 1 95 ? -9.765 11.300 4.001 1.00 60.06 95 HIS A O 1
ATOM 748 N N . LYS A 1 96 ? -11.003 10.400 5.637 1.00 64.81 96 LYS A N 1
ATOM 749 C CA . LYS A 1 96 ? -9.950 9.523 6.165 1.00 64.81 96 LYS A CA 1
ATOM 750 C C . LYS A 1 96 ? -10.256 8.053 5.907 1.00 64.81 96 LYS A C 1
ATOM 752 O O . LYS A 1 96 ? -11.419 7.667 5.802 1.00 64.81 96 LYS A O 1
ATOM 757 N N . LEU A 1 97 ? -9.196 7.256 5.806 1.00 66.25 97 LEU A N 1
ATOM 758 C CA . LEU A 1 97 ? -9.275 5.802 5.733 1.00 66.25 97 LEU A CA 1
ATOM 759 C C . LEU A 1 97 ? -9.074 5.221 7.132 1.00 66.25 97 LEU A C 1
ATOM 761 O O . LEU A 1 97 ? -8.085 5.526 7.788 1.00 66.25 97 LEU A O 1
ATOM 765 N N . GLU A 1 98 ? -10.004 4.388 7.579 1.00 70.31 98 GLU A N 1
ATOM 766 C CA . GLU A 1 98 ? -9.934 3.684 8.862 1.00 70.31 98 GLU A CA 1
ATOM 767 C C . GLU A 1 98 ? -10.033 2.172 8.613 1.00 70.31 98 GLU A C 1
ATOM 769 O O . GLU A 1 98 ? -10.668 1.741 7.647 1.00 70.31 98 GLU A O 1
ATOM 774 N N . LEU A 1 99 ? -9.409 1.350 9.466 1.00 68.44 99 LEU A N 1
ATOM 775 C CA . LEU A 1 99 ? -9.652 -0.097 9.452 1.00 68.44 99 LEU A CA 1
ATOM 776 C C . LEU A 1 99 ? -11.127 -0.362 9.743 1.00 68.44 99 LEU A C 1
ATOM 778 O O . LEU A 1 99 ? -11.674 0.153 10.721 1.00 68.44 99 LEU A O 1
ATOM 782 N N . TRP A 1 100 ? -11.752 -1.210 8.931 1.00 59.03 100 TRP A N 1
ATOM 783 C CA . TRP A 1 100 ? -13.098 -1.702 9.188 1.00 59.03 100 TRP A CA 1
ATOM 784 C C . TRP A 1 100 ? -13.052 -2.707 10.345 1.00 59.03 100 TRP A C 1
ATOM 786 O O . TRP A 1 100 ? -13.065 -3.923 10.164 1.00 59.03 100 TRP A O 1
ATOM 796 N N . ARG A 1 101 ? -12.948 -2.201 11.576 1.00 57.59 101 ARG A N 1
ATOM 797 C CA . ARG A 1 101 ? -13.284 -2.994 12.757 1.00 57.59 101 ARG A CA 1
ATOM 798 C C . ARG A 1 101 ? -14.785 -2.902 12.944 1.00 57.59 101 ARG A C 1
ATOM 800 O O . ARG A 1 101 ? -15.309 -1.801 13.105 1.00 57.59 101 ARG A O 1
ATOM 807 N N . GLN A 1 102 ? -15.466 -4.045 12.965 1.00 46.53 102 GLN A N 1
ATOM 808 C CA . GLN A 1 102 ? -16.823 -4.100 13.489 1.00 46.53 102 GLN A CA 1
ATOM 809 C C . GLN A 1 102 ? -16.804 -3.489 14.892 1.00 46.53 102 GLN A C 1
ATOM 811 O O . GLN A 1 102 ? -16.155 -4.003 15.804 1.00 46.53 102 GLN A O 1
ATOM 816 N N . GLN A 1 103 ? -17.452 -2.339 15.039 1.00 43.19 103 GLN A N 1
ATOM 817 C CA . GLN A 1 103 ? -17.721 -1.767 16.344 1.00 43.19 103 GLN A CA 1
ATOM 818 C C . GLN A 1 103 ? -18.563 -2.806 17.098 1.00 43.19 103 GLN A C 1
ATOM 820 O O . GLN A 1 103 ? -19.538 -3.296 16.517 1.00 43.19 103 GLN A O 1
ATOM 825 N N . PRO A 1 104 ? -18.222 -3.189 18.341 1.00 42.94 104 PRO A N 1
ATOM 826 C CA . PRO A 1 104 ? -19.181 -3.920 19.145 1.00 42.94 104 PRO A CA 1
ATOM 827 C C . PRO A 1 104 ? -20.418 -3.028 19.225 1.00 42.94 104 PRO A C 1
ATOM 829 O O . PRO A 1 104 ? -20.314 -1.850 19.582 1.00 42.94 104 PRO A O 1
ATOM 832 N N . LEU A 1 105 ? -21.551 -3.576 18.781 1.00 43.00 105 LEU A N 1
ATOM 833 C CA . LEU A 1 105 ? -22.880 -3.007 18.964 1.00 43.00 105 LEU A CA 1
ATOM 834 C C . LEU A 1 105 ? -22.918 -2.389 20.361 1.00 43.00 105 LEU A C 1
ATOM 836 O O . LEU A 1 105 ? -22.614 -3.088 21.330 1.00 43.00 105 LEU A O 1
ATOM 840 N N . LEU A 1 106 ? -23.203 -1.084 20.449 1.00 44.44 106 LEU A N 1
ATOM 841 C CA . LEU A 1 106 ? -23.452 -0.440 21.732 1.00 44.44 106 LEU A CA 1
ATOM 842 C C . LEU A 1 106 ? -24.439 -1.332 22.485 1.00 44.44 106 LEU A C 1
ATOM 844 O O . LEU A 1 106 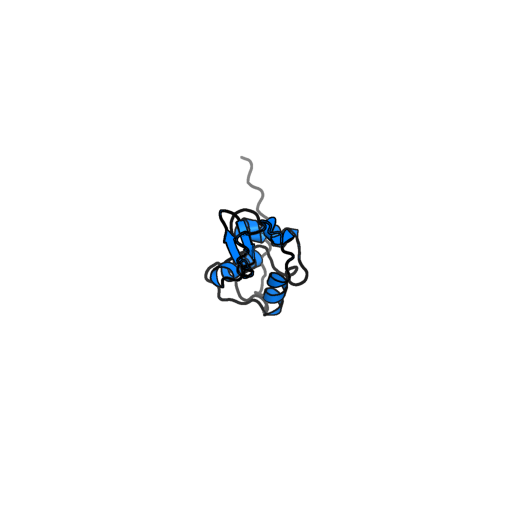? -25.579 -1.496 22.054 1.00 44.44 106 LEU A O 1
ATOM 848 N N . ALA A 1 107 ? -23.971 -1.934 23.577 1.00 46.59 107 ALA A N 1
ATOM 849 C CA . ALA A 1 107 ? -24.854 -2.479 24.578 1.00 46.59 107 ALA A CA 1
ATOM 850 C C . ALA A 1 107 ? -25.712 -1.305 25.046 1.00 46.59 107 ALA A C 1
ATOM 852 O O . ALA A 1 107 ? -25.202 -0.319 25.582 1.00 46.59 107 ALA A O 1
ATOM 853 N N . ASP A 1 108 ? -26.993 -1.408 24.731 1.00 50.59 108 ASP A N 1
ATOM 854 C CA . ASP A 1 108 ? -28.063 -0.572 25.229 1.00 50.59 108 ASP A CA 1
ATOM 855 C C . ASP A 1 108 ? -27.922 -0.440 26.748 1.00 50.59 108 ASP A C 1
ATOM 857 O O . ASP A 1 108 ? -28.124 -1.398 27.490 1.00 50.59 108 ASP A O 1
ATOM 861 N N . GLN A 1 109 ? -27.496 0.732 27.210 1.00 51.22 109 GLN A N 1
ATOM 862 C CA . GLN A 1 109 ? -27.659 1.146 28.597 1.00 51.22 109 GLN A CA 1
ATOM 863 C C . GLN A 1 109 ? -28.296 2.530 28.592 1.00 51.22 109 GLN A C 1
ATOM 865 O O . GLN A 1 109 ? -27.714 3.535 29.000 1.00 51.22 109 GLN A O 1
ATOM 870 N N . THR A 1 110 ? -29.527 2.557 28.083 1.00 51.81 110 THR A N 1
ATOM 871 C CA . THR A 1 110 ? -30.520 3.556 28.463 1.00 51.81 110 THR A CA 1
ATOM 872 C C . THR A 1 110 ? -30.809 3.422 29.963 1.00 51.81 110 THR A C 1
ATOM 874 O O . THR A 1 110 ? -31.482 2.502 30.407 1.00 51.81 110 THR A O 1
ATOM 877 N N . THR A 1 111 ? -30.237 4.344 30.735 1.00 52.03 111 THR A N 1
ATOM 878 C CA . THR A 1 111 ? -30.880 5.105 31.819 1.00 52.03 111 THR A CA 1
ATOM 879 C C . THR A 1 111 ? -31.916 4.389 32.699 1.00 52.03 111 THR A C 1
ATOM 881 O O . THR A 1 111 ? -33.068 4.264 32.302 1.00 52.03 111 THR A O 1
ATOM 884 N N . ALA A 1 112 ? -31.561 4.109 33.959 1.00 45.06 112 ALA A N 1
ATOM 885 C CA . ALA A 1 112 ? -32.378 4.469 35.132 1.00 45.06 112 ALA A CA 1
ATOM 886 C C . ALA A 1 112 ? -31.639 4.125 36.438 1.00 45.06 112 ALA A C 1
ATOM 888 O O . ALA A 1 112 ? -31.842 3.077 37.042 1.00 45.06 112 ALA A O 1
ATOM 889 N N . GLY A 1 113 ? -30.798 5.043 36.912 1.00 52.03 113 GLY A N 1
ATOM 890 C CA . GLY A 1 113 ? -30.758 5.271 38.352 1.00 52.03 113 GLY A CA 1
ATOM 891 C C . GLY A 1 113 ? -31.934 6.182 38.693 1.00 52.03 113 GLY A C 1
ATOM 892 O O . GLY A 1 113 ? -32.065 7.201 38.026 1.00 52.03 113 GLY A O 1
ATOM 893 N N . ILE A 1 114 ? -32.775 5.800 39.660 1.00 48.97 114 ILE A N 1
ATOM 894 C CA . ILE A 1 114 ? -33.546 6.655 40.588 1.00 48.97 114 ILE A CA 1
ATOM 895 C C . ILE A 1 114 ? -34.211 5.720 41.629 1.00 48.97 114 ILE A C 1
ATOM 897 O O . ILE A 1 114 ? -35.034 4.880 41.293 1.00 48.97 114 ILE A O 1
ATOM 901 N N . VAL A 1 115 ? -33.715 5.847 42.865 1.00 56.81 115 VAL A N 1
ATOM 902 C CA . VAL A 1 115 ? -34.284 5.615 44.215 1.00 56.81 115 VAL A CA 1
ATOM 903 C C . VAL A 1 115 ? -35.643 4.916 44.418 1.00 56.81 115 VAL A C 1
ATOM 905 O O . VAL A 1 115 ? -36.650 5.376 43.908 1.00 56.81 115 VAL A O 1
ATOM 908 N N . GLU A 1 116 ? -35.663 3.940 45.340 1.00 41.44 116 GLU A N 1
ATOM 909 C CA . GLU A 1 116 ? -36.645 3.724 46.436 1.00 41.44 116 GLU A CA 1
ATOM 910 C C . GLU A 1 116 ? -36.113 2.549 47.306 1.00 41.44 116 GLU A C 1
ATOM 912 O O . GLU A 1 116 ? -35.609 1.576 46.760 1.00 41.44 116 GLU A O 1
ATOM 917 N N . GLY A 1 117 ? -36.065 2.533 48.642 1.00 53.16 117 GLY A N 1
ATOM 918 C CA . GLY A 1 117 ? -36.689 3.400 49.633 1.00 53.16 117 GLY A CA 1
ATOM 919 C C . GLY A 1 117 ? -37.911 2.764 50.303 1.00 53.16 117 GLY A C 1
ATOM 920 O O . GLY A 1 117 ? -38.959 3.388 50.245 1.00 53.16 117 GLY A O 1
ATOM 921 N N . ALA A 1 118 ? -37.794 1.577 50.922 1.00 44.91 118 ALA A N 1
ATOM 922 C CA . ALA A 1 118 ? -38.661 1.100 52.018 1.00 44.91 118 ALA A CA 1
ATOM 923 C C . ALA A 1 118 ? -38.073 -0.150 52.691 1.00 44.91 118 ALA A C 1
ATOM 925 O O . ALA A 1 118 ? -37.729 -1.102 51.95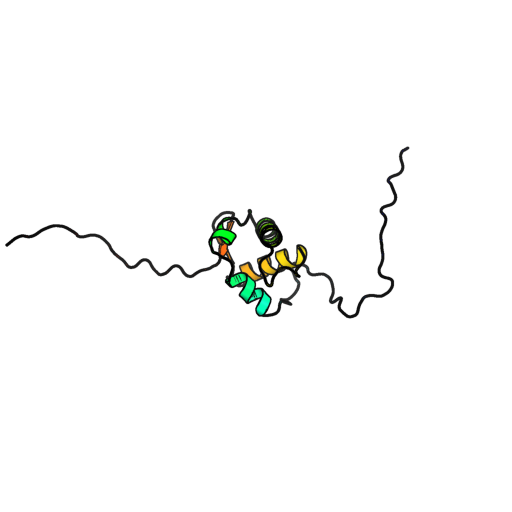4 1.00 44.91 118 ALA A O 1
#

InterPro domains:
  IPR025677 OST-HTH associated domain [PF14418] (48-91)

Radius of gyration: 22.56 Å; chains: 1; bounding box: 59×42×77 Å

Organism: Alexandrium catenella (NCBI:txid2925)

Secondary structure (DSSP, 8-state):
--PPPP------SS--TT------TT------HHHHHHHHTS-HHHHHTPPSHHHHHHHHHHHH--TTTTT--HHHHHHHHHHHHHTTSEEEETTEEEE-------------------

Sequence (118 aa):
EYGKPAELMVYLRVTPEWFKGWVDSDSPDQYPPTVWDALKELPAEATKSFGPGIKGAARELQRLVPPGLQHLSLGELRHLVELAVGRSVLAFKGHKLELWRQQPLLADQTTAGIVEGA

Foldseek 3Di:
DDDDPDDDDDDDPDDDPPPPDDDDLPDDDPDDVLLVVQLLPDDQVLQVQQAFDLLSNLVSCCVVCGPSCVVDDSSRSSNVSSVCCVVQQWDDDPRGIGGPDDDPDPPDDPDDDDDDDD

pLDDT: mean 73.32, std 13.85, range [41.44, 89.75]